Protein AF-0000000085120769 (afdb_homodimer)

Foldseek 3Di:
DDDDDDDDDDPVVVVVCVVVVHPVVVVVVVVVVVVVVVVVVVVVVVVVVVVVVVVVVVVVVVVVVVVVVVVVVD/DDDDDDDDDDPVVVVVCVVVVHPVVVVVVVVVVVVVVVVVVVVVVVVVVVVVVVVVVVVVVVVVVVVVVVVVVD

Organism: Pyrolobus fumarii (strain DSM 11204 / 1A) (NCBI:txid694429)

Radius of gyration: 30.32 Å; Cα contacts (8 Å, |Δi|>4): 85; chains: 2; bounding box: 56×100×54 Å

InterPro domains:
  IPR009956 Post-segregation antitoxin CcdA [PF07362] (5-47)
  IPR039709 Putative antitoxin VapB3-like [NF050799] (4-72)
  IPR039709 Putative antitoxin VapB3-like [PTHR42244] (1-74)

pLDDT: mean 96.46, std 3.58, range [74.62, 98.88]

Solvent-accessible surface area (backbone atoms only — not comparable to full-atom values): 8180 Å² total; per-residue (Å²): 116,72,40,77,47,76,33,71,34,50,43,69,55,54,51,50,37,59,75,70,64,56,63,55,52,64,50,48,46,53,50,51,54,49,51,51,52,51,50,53,52,49,52,50,50,53,51,51,50,51,50,51,53,52,52,47,50,54,51,50,51,52,52,53,49,51,52,51,54,56,62,71,70,105,116,70,41,75,46,78,33,73,36,49,42,69,55,55,50,48,36,59,74,70,65,54,64,56,52,64,51,49,48,53,49,51,54,49,52,50,52,50,52,52,52,49,52,52,51,52,50,51,50,51,51,49,52,52,51,47,51,53,52,51,51,52,52,53,51,52,54,50,53,54,62,72,69,106

Structure (mmCIF, N/CA/C/O backbone):
data_AF-0000000085120769-model_v1
#
loop_
_entity.id
_entity.type
_entity.pdbx_description
1 polymer Antitoxin
#
loop_
_atom_site.group_PDB
_atom_site.id
_atom_site.type_symbol
_atom_site.label_atom_id
_atom_site.label_alt_id
_atom_site.label_comp_id
_atom_site.label_asym_id
_atom_site.label_entity_id
_atom_site.label_seq_id
_atom_site.pdbx_PDB_ins_code
_atom_site.Cartn_x
_atom_site.Cartn_y
_atom_site.Cartn_z
_atom_site.occupancy
_atom_site.B_iso_or_equiv
_atom_site.auth_seq_id
_atom_site.auth_comp_id
_atom_site.auth_asym_id
_atom_site.auth_atom_id
_atom_site.pdbx_PDB_model_num
ATOM 1 N N . MET A 1 1 ? -10.445 1.573 -22.203 1 94.5 1 MET A N 1
ATOM 2 C CA . MET A 1 1 ? -11.773 1.589 -21.594 1 94.5 1 MET A CA 1
ATOM 3 C C . MET A 1 1 ? -11.688 1.488 -20.078 1 94.5 1 MET A C 1
ATOM 5 O O . MET A 1 1 ? -10.781 0.847 -19.547 1 94.5 1 MET A O 1
ATOM 9 N N . SER A 1 2 ? -12.469 2.381 -19.359 1 96.94 2 SER A N 1
ATOM 10 C CA . SER A 1 2 ? -12.453 2.371 -17.906 1 96.94 2 SER A CA 1
ATOM 11 C C . SER A 1 2 ? -13.812 1.979 -17.344 1 96.94 2 SER A C 1
ATOM 13 O O . SER A 1 2 ? -14.812 1.981 -18.062 1 96.94 2 SER A O 1
ATOM 15 N N . VAL A 1 3 ? -13.852 1.441 -16.156 1 98.12 3 VAL A N 1
ATOM 16 C CA . VAL A 1 3 ? -15.062 1.055 -15.438 1 98.12 3 VAL A CA 1
ATOM 17 C C . VAL A 1 3 ? -15.023 1.604 -14.016 1 98.12 3 VAL A C 1
ATOM 19 O O . VAL A 1 3 ? -13.953 1.956 -13.516 1 98.12 3 VAL A O 1
ATOM 22 N N . VAL A 1 4 ? -16.203 1.71 -13.445 1 97.75 4 VAL A N 1
ATOM 23 C CA . VAL A 1 4 ? -16.281 2.229 -12.086 1 97.75 4 VAL A CA 1
ATOM 24 C C . VAL A 1 4 ? -16.406 1.071 -11.102 1 97.75 4 VAL A C 1
ATOM 26 O O . VAL A 1 4 ? -17.188 0.145 -11.32 1 97.75 4 VAL A O 1
ATOM 29 N N . ILE A 1 5 ? -15.602 1.121 -10.023 1 98 5 ILE A N 1
ATOM 30 C CA . ILE A 1 5 ? -15.805 0.203 -8.906 1 98 5 ILE A CA 1
ATOM 31 C C . ILE A 1 5 ? -16.312 0.971 -7.691 1 98 5 ILE A C 1
ATOM 33 O O . ILE A 1 5 ? -16.047 2.162 -7.535 1 98 5 ILE A O 1
ATOM 37 N N . SER A 1 6 ? -17.125 0.259 -6.855 1 97.62 6 SER A N 1
ATOM 38 C CA . SER A 1 6 ? -17.703 0.837 -5.648 1 97.62 6 SER A CA 1
ATOM 39 C C . SER A 1 6 ? -17.25 0.086 -4.402 1 97.62 6 SER A C 1
ATOM 41 O O . SER A 1 6 ? -17.281 -1.146 -4.367 1 97.62 6 SER A O 1
ATOM 43 N N . VAL A 1 7 ? -16.844 0.915 -3.406 1 98.12 7 VAL A N 1
ATOM 44 C CA . VAL A 1 7 ? -16.359 0.337 -2.156 1 98.12 7 VAL A CA 1
ATOM 45 C C . VAL A 1 7 ? -17.031 1.034 -0.974 1 98.12 7 VAL A C 1
ATOM 47 O O . VAL A 1 7 ? -17.094 2.264 -0.929 1 98.12 7 VAL A O 1
ATOM 50 N N . ARG A 1 8 ? -17.562 0.169 -0.1 1 97.88 8 ARG A N 1
ATOM 51 C CA . ARG A 1 8 ? -18.109 0.722 1.129 1 97.88 8 ARG A CA 1
ATOM 52 C C . ARG A 1 8 ? -17.031 0.937 2.176 1 97.88 8 ARG A C 1
ATOM 54 O O . ARG A 1 8 ? -16.203 0.052 2.414 1 97.88 8 ARG A O 1
ATOM 61 N N . VAL A 1 9 ? -17 2.18 2.727 1 98.38 9 VAL A N 1
ATOM 62 C CA . VAL A 1 9 ? -16.016 2.535 3.73 1 98.38 9 VAL A CA 1
ATOM 63 C C . VAL A 1 9 ? -16.688 3.189 4.93 1 98.38 9 VAL A C 1
ATOM 65 O O . VAL A 1 9 ? -17.797 3.719 4.809 1 98.38 9 VAL A O 1
ATOM 68 N N . PRO A 1 10 ? -16.094 3.104 6.074 1 98.19 10 PRO A N 1
ATOM 69 C CA . PRO A 1 10 ? -16.625 3.879 7.203 1 98.19 10 PRO A CA 1
ATOM 70 C C . PRO A 1 10 ? -16.688 5.375 6.906 1 98.19 10 PRO A C 1
ATOM 72 O O . PRO A 1 10 ? -15.797 5.926 6.258 1 98.19 10 PRO A O 1
ATOM 75 N N . ARG A 1 11 ? -17.75 5.969 7.355 1 98.12 11 ARG A N 1
ATOM 76 C CA . ARG A 1 11 ? -17.938 7.402 7.141 1 98.12 11 ARG A CA 1
ATOM 77 C C . ARG A 1 11 ? -16.75 8.195 7.668 1 98.12 11 ARG A C 1
ATOM 79 O O . ARG A 1 11 ? -16.281 9.133 7.02 1 98.12 11 ARG A O 1
ATOM 86 N N . ARG A 1 12 ? -16.234 7.82 8.836 1 97.94 12 ARG A N 1
ATOM 87 C CA . ARG A 1 12 ? -15.102 8.477 9.469 1 97.94 12 ARG A CA 1
ATOM 88 C C . ARG A 1 12 ? -13.883 8.484 8.555 1 97.94 12 ARG A C 1
ATOM 90 O O . ARG A 1 12 ? -13.141 9.461 8.5 1 97.94 12 ARG A O 1
ATOM 97 N N . LEU A 1 13 ? -13.688 7.48 7.879 1 98.56 13 LEU A N 1
ATOM 98 C CA . LEU A 1 13 ? -12.539 7.355 6.988 1 98.56 13 LEU A CA 1
ATOM 99 C C . LEU A 1 13 ? -12.664 8.312 5.809 1 98.56 13 LEU A C 1
ATOM 101 O O . LEU A 1 13 ? -11.695 9 5.461 1 98.56 13 LEU A O 1
ATOM 105 N N . LYS A 1 14 ? -13.82 8.32 5.246 1 98.12 14 LYS A N 1
ATOM 106 C CA . LYS A 1 14 ? -14.039 9.266 4.156 1 98.12 14 LYS A CA 1
ATOM 107 C C . LYS A 1 14 ? -13.797 10.703 4.621 1 98.12 14 LYS A C 1
ATOM 109 O O . LYS A 1 14 ? -13.148 11.484 3.924 1 98.12 14 LYS A O 1
ATOM 114 N N . GLU A 1 15 ? -14.32 11 5.73 1 98.25 15 GLU A N 1
ATOM 115 C CA . GLU A 1 15 ? -14.156 12.336 6.285 1 98.25 15 GLU A CA 1
ATOM 116 C C . GLU A 1 15 ? -12.688 12.672 6.52 1 98.25 15 GLU A C 1
ATOM 118 O O . GLU A 1 15 ? -12.25 13.789 6.242 1 98.25 15 GLU A O 1
ATOM 123 N N . GLU A 1 16 ? -12 11.703 7.016 1 98.12 16 GLU A N 1
ATOM 124 C CA . GLU A 1 16 ? -10.57 11.906 7.258 1 98.12 16 GLU A CA 1
ATOM 125 C C . GLU A 1 16 ? -9.812 12.102 5.945 1 98.12 16 GLU A C 1
ATOM 127 O O . GLU A 1 16 ? -8.938 12.961 5.855 1 98.12 16 GLU A O 1
ATOM 132 N N . LEU A 1 17 ? -10.117 11.375 4.941 1 98.38 17 LEU A N 1
ATOM 133 C CA . LEU A 1 17 ? -9.5 11.516 3.627 1 98.38 17 LEU A CA 1
ATOM 134 C C . LEU A 1 17 ? -9.734 12.914 3.068 1 98.38 17 LEU A C 1
ATOM 136 O O . LEU A 1 17 ? -8.805 13.539 2.541 1 98.38 17 LEU A O 1
ATOM 140 N N . GLU A 1 18 ? -10.938 13.391 3.25 1 97.94 18 GLU A N 1
ATOM 141 C CA . GLU A 1 18 ? -11.297 14.727 2.771 1 97.94 18 GLU A CA 1
ATOM 142 C C . GLU A 1 18 ? -10.578 15.812 3.564 1 97.94 18 GLU A C 1
ATOM 144 O O . GLU A 1 18 ? -10.047 16.75 2.982 1 97.94 18 GLU A O 1
ATOM 149 N N . ARG A 1 19 ? -10.539 15.656 4.828 1 98 19 ARG A N 1
ATOM 150 C CA . ARG A 1 19 ? -9.883 16.641 5.691 1 98 19 ARG A CA 1
ATOM 151 C C . ARG A 1 19 ? -8.398 16.734 5.371 1 98 19 ARG A C 1
ATOM 153 O O . ARG A 1 19 ? -7.824 17.828 5.398 1 98 19 ARG A O 1
ATOM 160 N N . LEU A 1 20 ? -7.828 15.602 4.992 1 97.88 20 LEU A N 1
ATOM 161 C CA . LEU A 1 20 ? -6.398 15.539 4.723 1 97.88 20 LEU A CA 1
ATOM 162 C C . LEU A 1 20 ? -6.098 15.945 3.283 1 97.88 20 LEU A C 1
ATOM 164 O O . LEU A 1 20 ? -4.934 16.125 2.916 1 97.88 20 LEU A O 1
ATOM 16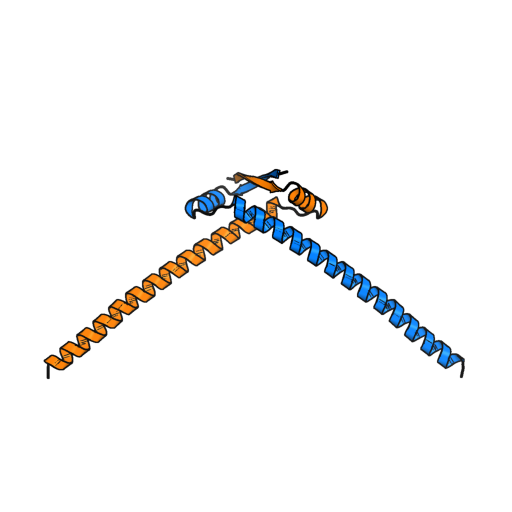8 N N . GLY A 1 21 ? -7.16 16.031 2.475 1 97.62 21 GLY A N 1
ATOM 169 C CA . GLY A 1 21 ? -6.977 16.406 1.085 1 97.62 21 GLY A CA 1
ATOM 170 C C . GLY A 1 21 ? -6.395 15.305 0.23 1 97.62 21 GLY A C 1
ATOM 171 O O . GLY A 1 21 ? -5.676 15.57 -0.736 1 97.62 21 GLY A O 1
ATOM 172 N N . ILE A 1 22 ? -6.547 14.148 0.562 1 97.19 22 ILE A N 1
ATOM 173 C CA . ILE A 1 22 ? -5.984 13.008 -0.149 1 97.19 22 ILE A CA 1
ATOM 174 C C . ILE A 1 22 ? -6.855 12.68 -1.359 1 97.19 22 ILE A C 1
ATOM 176 O O . ILE A 1 22 ? -8.078 12.539 -1.237 1 97.19 22 ILE A O 1
ATOM 180 N N . ASN A 1 23 ? -6.281 12.57 -2.43 1 97.06 23 ASN A N 1
ATOM 181 C CA . ASN A 1 23 ? -6.926 12.07 -3.643 1 97.06 23 ASN A CA 1
ATOM 182 C C . ASN A 1 23 ? -7.012 10.547 -3.648 1 97.06 23 ASN A C 1
ATOM 184 O O . ASN A 1 23 ? -6.148 9.875 -4.211 1 97.06 23 ASN A O 1
ATOM 188 N N . TYR A 1 24 ? -7.969 10.078 -3.082 1 97.88 24 TYR A N 1
ATOM 189 C CA . TYR A 1 24 ? -8.039 8.641 -2.867 1 97.88 24 TYR A CA 1
ATOM 190 C C . TYR A 1 24 ? -8.297 7.906 -4.176 1 97.88 24 TYR A C 1
ATOM 192 O O . TYR A 1 24 ? -7.941 6.734 -4.32 1 97.88 24 TYR A O 1
ATOM 200 N N . SER A 1 25 ? -8.961 8.438 -5.188 1 97.38 25 SER A N 1
ATOM 201 C CA . SER A 1 25 ? -9.203 7.789 -6.473 1 97.38 25 SER A CA 1
ATOM 202 C C . SER A 1 25 ? -7.891 7.402 -7.148 1 97.38 25 SER A C 1
ATOM 204 O O . SER A 1 25 ? -7.727 6.266 -7.598 1 97.38 25 SER A O 1
ATOM 206 N N . ALA A 1 26 ? -7.023 8.344 -7.188 1 97.62 26 ALA A N 1
ATOM 207 C CA . ALA A 1 26 ? -5.711 8.086 -7.773 1 97.62 26 ALA A CA 1
ATOM 208 C C . ALA A 1 26 ? -4.93 7.07 -6.949 1 97.62 26 ALA A C 1
ATOM 210 O O . ALA A 1 26 ? -4.309 6.16 -7.5 1 97.62 26 ALA A O 1
ATOM 211 N N . ALA A 1 27 ? -4.941 7.156 -5.594 1 98 27 ALA A N 1
ATOM 212 C CA . ALA A 1 27 ? -4.207 6.277 -4.691 1 98 27 ALA A CA 1
ATOM 213 C C . ALA A 1 27 ? -4.699 4.84 -4.801 1 98 27 ALA A C 1
ATOM 215 O O . ALA A 1 27 ? -3.896 3.9 -4.824 1 98 27 ALA A O 1
ATOM 216 N N . VAL A 1 28 ? -6 4.723 -4.867 1 98.62 28 VAL A N 1
ATOM 217 C CA . VAL A 1 28 ? -6.605 3.395 -4.953 1 98.62 28 VAL A CA 1
ATOM 218 C C . VAL A 1 28 ? -6.223 2.736 -6.273 1 98.62 28 VAL A C 1
ATOM 220 O O . VAL A 1 28 ? -5.883 1.552 -6.312 1 98.62 28 VAL A O 1
ATOM 223 N N . ARG A 1 29 ? -6.297 3.459 -7.414 1 98.31 29 ARG A N 1
ATOM 224 C CA . ARG A 1 29 ? -5.914 2.914 -8.711 1 98.31 29 ARG A CA 1
ATOM 225 C C . ARG A 1 29 ? -4.488 2.379 -8.688 1 98.31 29 ARG A C 1
ATOM 227 O O . ARG A 1 29 ? -4.23 1.261 -9.141 1 98.31 29 ARG A O 1
ATOM 234 N N . GLU A 1 30 ? -3.639 3.156 -8.172 1 98.31 30 GLU A N 1
ATOM 235 C CA . GLU A 1 30 ? -2.24 2.75 -8.078 1 98.31 30 GLU A CA 1
ATOM 236 C C . GLU A 1 30 ? -2.076 1.542 -7.16 1 98.31 30 GLU A C 1
ATOM 238 O O . GLU A 1 30 ? -1.32 0.619 -7.473 1 98.31 30 GLU A O 1
ATOM 243 N N . PHE A 1 31 ? -2.736 1.615 -6.012 1 98.81 31 PHE A N 1
ATOM 244 C CA . PHE A 1 31 ? -2.701 0.528 -5.043 1 98.81 31 PHE A CA 1
ATOM 245 C C . PHE A 1 31 ? -3.154 -0.781 -5.676 1 98.81 31 PHE A C 1
ATOM 247 O O . PHE A 1 31 ? -2.506 -1.815 -5.508 1 98.81 31 PHE A O 1
ATOM 254 N N . LEU A 1 32 ? -4.246 -0.739 -6.461 1 98.88 32 LEU A N 1
ATOM 255 C CA . LEU A 1 32 ? -4.797 -1.962 -7.039 1 98.88 32 LEU A CA 1
ATOM 256 C C . LEU A 1 32 ? -3.885 -2.502 -8.133 1 98.88 32 LEU A C 1
ATOM 258 O O . LEU A 1 32 ? -3.748 -3.717 -8.289 1 98.88 32 LEU A O 1
ATOM 262 N N . GLU A 1 33 ? -3.283 -1.609 -8.953 1 98.75 33 GLU A N 1
ATOM 263 C CA . GLU A 1 33 ? -2.293 -2.039 -9.938 1 98.75 33 GLU A CA 1
ATOM 264 C C . GLU A 1 33 ? -1.142 -2.785 -9.266 1 98.75 33 GLU A C 1
ATOM 266 O O . GLU A 1 33 ? -0.715 -3.838 -9.75 1 98.75 33 GLU A O 1
ATOM 271 N N . GLU A 1 34 ? -0.685 -2.266 -8.18 1 98.62 34 GLU A N 1
ATOM 272 C CA . GLU A 1 34 ? 0.41 -2.891 -7.445 1 98.62 34 GLU A CA 1
ATOM 273 C C . GLU A 1 34 ? -0.022 -4.223 -6.844 1 98.62 34 GLU A C 1
ATOM 275 O O . GLU A 1 34 ? 0.756 -5.18 -6.816 1 98.62 34 GLU A O 1
ATOM 280 N N . LEU A 1 35 ? -1.261 -4.18 -6.285 1 98.38 35 LEU A N 1
ATOM 281 C CA . LEU A 1 35 ? -1.795 -5.402 -5.703 1 98.38 35 LEU A CA 1
ATOM 282 C C . LEU A 1 35 ? -1.81 -6.535 -6.727 1 98.38 35 LEU A C 1
ATOM 284 O O . LEU A 1 35 ? -1.406 -7.66 -6.426 1 98.38 35 LEU A O 1
ATOM 288 N N . VAL A 1 36 ? -2.229 -6.238 -7.949 1 98.69 36 VAL A N 1
ATOM 289 C CA . VAL A 1 36 ? -2.273 -7.223 -9.023 1 98.69 36 VAL A CA 1
ATOM 290 C C . VAL A 1 36 ? -0.857 -7.676 -9.367 1 98.69 36 VAL A C 1
ATOM 292 O O . VAL A 1 36 ? -0.6 -8.875 -9.508 1 98.69 36 VAL A O 1
ATOM 295 N N . ARG A 1 37 ? 0.022 -6.766 -9.5 1 98.56 37 ARG A N 1
ATOM 296 C CA . ARG A 1 37 ? 1.409 -7.082 -9.82 1 98.56 37 ARG A CA 1
ATOM 297 C C . ARG A 1 37 ? 2.018 -8.008 -8.766 1 98.56 37 ARG A C 1
ATOM 299 O O . ARG A 1 37 ? 2.676 -8.992 -9.109 1 98.56 37 ARG A O 1
ATOM 306 N N . ARG A 1 38 ? 1.775 -7.727 -7.555 1 98.44 38 ARG A N 1
ATOM 307 C CA . ARG A 1 38 ? 2.324 -8.516 -6.453 1 98.44 38 ARG A CA 1
ATOM 308 C C . ARG A 1 38 ? 1.739 -9.922 -6.441 1 98.44 38 ARG A C 1
ATOM 310 O O . ARG A 1 38 ? 2.455 -10.891 -6.199 1 98.44 38 ARG A O 1
ATOM 317 N N . GLU A 1 39 ? 0.462 -9.953 -6.641 1 98.44 39 GLU A N 1
ATOM 318 C CA . GLU A 1 39 ? -0.188 -11.258 -6.652 1 98.44 39 GLU A CA 1
ATOM 319 C C . GLU A 1 39 ? 0.32 -12.117 -7.809 1 98.44 39 GLU A C 1
ATOM 321 O O . GLU A 1 39 ? 0.552 -13.312 -7.641 1 98.44 39 GLU A O 1
ATOM 326 N N . LYS A 1 40 ? 0.476 -11.523 -8.992 1 98.44 40 LYS A N 1
ATOM 327 C CA . LYS A 1 40 ? 1.016 -12.258 -10.133 1 98.44 40 LYS A CA 1
ATOM 328 C C . LYS A 1 40 ? 2.441 -12.727 -9.867 1 98.44 40 LYS A C 1
ATOM 330 O O . LYS A 1 40 ? 2.797 -13.859 -10.188 1 98.44 40 LYS A O 1
ATOM 335 N N . ALA A 1 41 ? 3.246 -11.898 -9.328 1 98.56 41 ALA A N 1
ATOM 336 C CA . ALA A 1 41 ? 4.617 -12.266 -8.977 1 98.56 41 ALA A CA 1
ATOM 337 C C . ALA A 1 41 ? 4.645 -13.414 -7.984 1 98.56 41 ALA A C 1
ATOM 339 O O . ALA A 1 41 ? 5.457 -14.336 -8.117 1 98.56 41 ALA A O 1
ATOM 340 N N . ARG A 1 42 ? 3.775 -13.32 -7.004 1 98.44 42 ARG A N 1
ATOM 341 C CA . ARG A 1 42 ? 3.688 -14.375 -6 1 98.44 42 ARG A CA 1
ATOM 342 C C . ARG A 1 42 ? 3.318 -15.711 -6.637 1 98.44 42 ARG A C 1
ATOM 344 O O . ARG A 1 42 ? 3.943 -16.734 -6.352 1 98.44 42 ARG A O 1
ATOM 351 N N . ARG A 1 43 ? 2.354 -15.672 -7.461 1 98.12 43 ARG A N 1
ATOM 352 C CA . ARG A 1 43 ? 1.904 -16.891 -8.117 1 98.12 43 ARG A CA 1
ATOM 353 C C . ARG A 1 43 ? 3.002 -17.484 -8.992 1 98.12 43 ARG A C 1
ATOM 355 O O . ARG A 1 43 ? 3.184 -18.703 -9.047 1 98.12 43 ARG A O 1
ATOM 362 N N . LEU A 1 44 ? 3.699 -16.641 -9.703 1 98.31 44 LEU A N 1
ATOM 363 C CA . LEU A 1 44 ? 4.82 -17.094 -10.523 1 98.31 44 LEU A CA 1
ATOM 364 C C . LEU A 1 44 ? 5.902 -17.719 -9.656 1 98.31 44 LEU A C 1
ATOM 366 O O . LEU A 1 44 ? 6.434 -18.781 -9.992 1 98.31 44 LEU A O 1
ATOM 370 N N . ARG A 1 45 ? 6.246 -17.172 -8.609 1 98.5 45 ARG A N 1
ATOM 371 C CA . ARG A 1 45 ? 7.246 -17.703 -7.691 1 98.5 45 ARG A CA 1
ATOM 372 C C . ARG A 1 45 ? 6.828 -19.062 -7.156 1 98.5 45 ARG A C 1
ATOM 374 O O . ARG A 1 45 ? 7.641 -20 -7.094 1 98.5 45 ARG A O 1
ATOM 381 N N . ASP A 1 46 ? 5.559 -19.078 -6.766 1 98.31 46 ASP A N 1
ATOM 382 C CA . ASP A 1 46 ? 5.027 -20.344 -6.262 1 98.31 46 ASP A CA 1
ATOM 383 C C . ASP A 1 46 ? 5.141 -21.438 -7.316 1 98.31 46 ASP A C 1
ATOM 385 O O . ASP A 1 46 ? 5.508 -22.578 -7 1 98.31 46 ASP A O 1
ATOM 389 N N . GLU A 1 47 ? 4.797 -21.125 -8.547 1 98.12 47 GLU A N 1
ATOM 390 C CA . GLU A 1 47 ? 4.883 -22.078 -9.648 1 98.12 47 GLU A CA 1
ATOM 391 C C . GLU A 1 47 ? 6.328 -22.5 -9.891 1 98.12 47 GLU A C 1
ATOM 393 O O . GLU A 1 47 ? 6.602 -23.688 -10.109 1 98.12 47 GLU A O 1
ATOM 398 N N . MET A 1 48 ? 7.25 -21.594 -9.867 1 98.44 48 MET A N 1
ATOM 399 C CA . MET A 1 48 ? 8.664 -21.875 -10.055 1 98.44 48 MET A CA 1
ATOM 400 C C . MET A 1 48 ? 9.188 -22.781 -8.945 1 98.44 48 MET A C 1
ATOM 402 O O . MET A 1 48 ? 9.977 -23.703 -9.203 1 98.44 48 MET A O 1
ATOM 406 N N . GLU A 1 49 ? 8.75 -22.531 -7.793 1 98.44 49 GLU A N 1
ATOM 407 C CA . GLU A 1 49 ? 9.164 -23.359 -6.66 1 98.44 49 GLU A CA 1
ATOM 408 C C . GLU A 1 49 ? 8.656 -24.797 -6.805 1 98.44 49 GLU A C 1
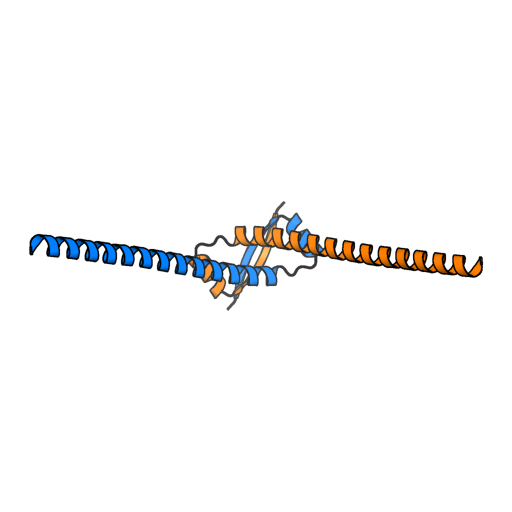ATOM 410 O O . GLU A 1 49 ? 9.375 -25.75 -6.512 1 98.44 49 GLU A O 1
ATOM 415 N N . ARG A 1 50 ? 7.414 -24.828 -7.23 1 98.12 50 ARG A N 1
ATOM 416 C CA . ARG A 1 50 ? 6.836 -26.156 -7.457 1 98.12 50 ARG A CA 1
ATOM 417 C C . ARG A 1 50 ? 7.613 -26.922 -8.531 1 98.12 50 ARG A C 1
ATOM 419 O O . ARG A 1 50 ? 7.902 -28.109 -8.367 1 98.12 50 ARG A O 1
ATOM 426 N N . LEU A 1 51 ? 7.934 -26.25 -9.555 1 98 51 LEU A N 1
ATOM 427 C CA . LEU A 1 51 ? 8.695 -26.859 -10.641 1 98 51 LEU A CA 1
ATOM 428 C C . LEU A 1 51 ? 10.078 -27.281 -10.164 1 98 51 LEU A C 1
ATOM 430 O O . LEU A 1 51 ? 10.531 -28.391 -10.477 1 98 51 LEU A O 1
ATOM 434 N N . ARG A 1 52 ? 10.711 -26.453 -9.383 1 98.25 52 ARG A N 1
ATOM 435 C CA . ARG A 1 52 ? 12.031 -26.734 -8.844 1 98.25 52 ARG A CA 1
ATOM 436 C C . ARG A 1 52 ? 12.008 -28 -7.973 1 98.25 52 ARG A C 1
ATOM 438 O O . ARG A 1 52 ? 12.883 -28.859 -8.094 1 98.25 52 ARG A O 1
ATOM 445 N N . ARG A 1 53 ? 11.031 -28.078 -7.176 1 97.69 53 ARG A N 1
ATOM 446 C CA . ARG A 1 53 ? 10.891 -29.234 -6.289 1 97.69 53 ARG A CA 1
ATOM 447 C C . ARG A 1 53 ? 10.664 -30.516 -7.086 1 97.69 53 ARG A C 1
ATOM 449 O O . ARG A 1 53 ? 11.219 -31.562 -6.75 1 97.69 53 ARG A O 1
ATO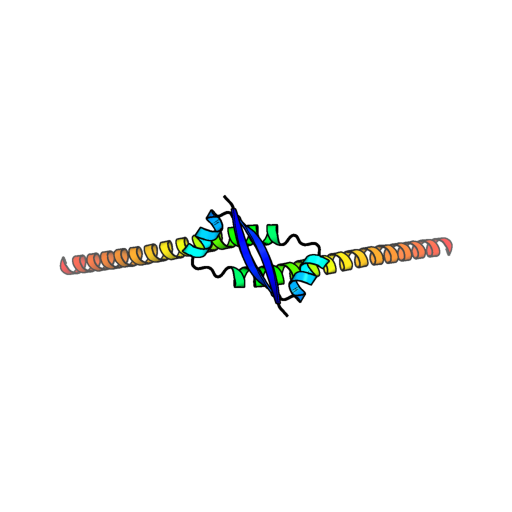M 456 N N . SER A 1 54 ? 9.859 -30.438 -8.086 1 97.25 54 SER A N 1
ATOM 457 C CA . SER A 1 54 ? 9.57 -31.594 -8.93 1 97.25 54 SER A CA 1
ATOM 458 C C . SER A 1 54 ? 10.828 -32.062 -9.656 1 97.25 54 SER A C 1
ATOM 460 O O . SER A 1 54 ? 11.094 -33.281 -9.719 1 97.25 54 SER A O 1
ATOM 462 N N . ILE A 1 55 ? 11.57 -31.094 -10.195 1 97.25 55 ILE A N 1
ATOM 463 C CA . ILE A 1 55 ? 12.812 -31.422 -10.883 1 97.25 55 ILE A CA 1
ATOM 464 C C . ILE A 1 55 ? 13.797 -32.062 -9.906 1 97.25 55 ILE A C 1
ATOM 466 O O . ILE A 1 55 ? 14.461 -33.062 -10.242 1 97.25 55 ILE A O 1
ATOM 470 N N . GLY A 1 56 ? 13.812 -31.531 -8.766 1 95.25 56 GLY A N 1
ATOM 471 C CA . GLY A 1 56 ? 14.672 -32.094 -7.734 1 95.25 56 GLY A CA 1
ATOM 472 C C . GLY A 1 56 ? 14.344 -33.562 -7.414 1 95.25 56 GLY A C 1
ATOM 473 O O . GLY A 1 56 ? 15.242 -34.375 -7.27 1 95.25 56 GLY A O 1
ATOM 474 N N . ARG A 1 57 ? 13.078 -33.844 -7.355 1 95.56 57 ARG A N 1
ATOM 475 C CA . ARG A 1 57 ? 12.633 -35.219 -7.094 1 95.56 57 ARG A CA 1
ATOM 476 C C . ARG A 1 57 ? 13.062 -36.156 -8.211 1 95.56 57 ARG A C 1
ATOM 478 O O . ARG A 1 57 ? 13.539 -37.281 -7.945 1 95.56 57 ARG A O 1
ATOM 485 N N . VAL A 1 58 ? 12.93 -35.75 -9.422 1 93.88 58 VAL A N 1
ATOM 486 C CA . VAL A 1 58 ? 13.305 -36.562 -10.57 1 93.88 58 VAL A CA 1
ATOM 487 C C . VAL A 1 58 ? 14.812 -36.812 -10.562 1 93.88 58 VAL A C 1
ATOM 489 O O . VAL A 1 58 ? 15.25 -37.938 -10.75 1 93.88 58 VAL A O 1
ATOM 492 N N . GLU A 1 59 ? 15.57 -35.719 -10.258 1 94.31 59 GLU A N 1
ATOM 493 C CA . GLU A 1 59 ? 17.016 -35.812 -10.203 1 94.31 59 GLU A CA 1
ATOM 494 C C . GLU A 1 59 ? 17.453 -36.781 -9.086 1 94.31 59 GLU A C 1
ATOM 496 O O . GLU A 1 59 ? 18.359 -37.594 -9.273 1 94.31 59 GLU A O 1
ATOM 501 N N . GLY A 1 60 ? 16.797 -36.594 -7.969 1 93.44 60 GLY A N 1
ATOM 502 C CA . GLY A 1 60 ? 17.078 -37.469 -6.859 1 93.44 60 GLY A CA 1
ATOM 503 C C . GLY A 1 60 ? 16.812 -38.938 -7.18 1 93.44 60 GLY A C 1
ATOM 504 O O . GLY A 1 60 ? 17.625 -39.812 -6.875 1 93.44 60 GLY A O 1
ATOM 505 N N . ASN A 1 61 ? 15.727 -39.281 -7.781 1 94.75 61 ASN A N 1
ATOM 506 C CA . ASN A 1 61 ? 15.359 -40.625 -8.18 1 94.75 61 ASN A CA 1
ATOM 507 C C . ASN A 1 61 ? 16.344 -41.219 -9.195 1 94.75 61 ASN A C 1
ATOM 509 O O . ASN A 1 61 ? 16.719 -42.375 -9.109 1 94.75 61 ASN A O 1
ATOM 513 N N . LEU A 1 62 ? 16.75 -40.406 -10.117 1 93.81 62 LEU A N 1
ATOM 514 C CA . LEU A 1 62 ? 17.703 -40.844 -11.141 1 93.81 62 LEU A CA 1
ATOM 515 C C . LEU A 1 62 ? 19.047 -41.188 -10.516 1 93.81 62 LEU A C 1
ATOM 517 O O . LEU A 1 62 ? 19.672 -42.188 -10.875 1 93.81 62 LEU A O 1
ATOM 521 N N . ALA A 1 63 ? 19.406 -40.312 -9.586 1 93.25 63 ALA A N 1
ATOM 522 C CA . ALA A 1 63 ? 20.672 -40.562 -8.883 1 93.25 63 ALA A CA 1
ATOM 523 C C . ALA A 1 63 ? 20.609 -41.875 -8.117 1 93.25 63 ALA A C 1
ATOM 525 O O . ALA A 1 63 ? 21.562 -42.688 -8.164 1 93.25 63 ALA A O 1
ATOM 526 N N . ALA A 1 64 ? 19.484 -42.156 -7.484 1 93.94 64 ALA A N 1
ATOM 527 C CA . ALA A 1 64 ? 19.297 -43.375 -6.719 1 93.94 64 ALA A CA 1
ATOM 528 C C . ALA A 1 64 ? 19.312 -44.594 -7.637 1 93.94 64 ALA A C 1
ATOM 530 O O . ALA A 1 64 ? 19.891 -45.625 -7.305 1 93.94 64 ALA A O 1
ATOM 531 N N . GLU A 1 65 ? 18.734 -44.531 -8.758 1 94.38 65 GLU A N 1
ATOM 532 C CA . GLU A 1 65 ? 18.703 -45.625 -9.734 1 94.38 65 GLU A CA 1
ATOM 533 C C . GLU A 1 65 ? 20.094 -45.938 -10.266 1 94.38 65 GLU A C 1
ATOM 535 O O . GLU A 1 65 ? 20.469 -47.094 -10.414 1 94.38 65 GLU A O 1
ATOM 540 N N . PHE A 1 66 ? 20.844 -44.969 -10.445 1 92.19 66 PHE A N 1
ATOM 541 C CA . PHE A 1 66 ? 22.203 -45.156 -10.945 1 92.19 66 PHE A CA 1
ATOM 542 C C . PHE A 1 66 ? 23.078 -45.844 -9.906 1 92.19 66 PHE A C 1
ATOM 544 O O . PHE A 1 66 ? 23.906 -46.688 -10.25 1 92.19 66 PHE A O 1
ATOM 551 N N . VAL A 1 67 ? 22.875 -45.531 -8.719 1 91.81 67 VAL A N 1
ATOM 552 C CA . VAL A 1 67 ? 23.625 -46.156 -7.641 1 91.81 67 VAL A CA 1
ATOM 553 C C . VAL A 1 67 ? 23.25 -47.625 -7.559 1 91.81 67 VAL A C 1
ATOM 555 O O . VAL A 1 67 ? 24.141 -48.5 -7.43 1 91.81 67 VAL A O 1
ATOM 558 N N . ARG A 1 68 ? 22 -47.969 -7.723 1 93.94 68 ARG A N 1
ATOM 559 C CA . ARG A 1 68 ? 21.531 -49.375 -7.672 1 93.94 68 ARG A CA 1
ATOM 560 C C . ARG A 1 68 ? 22.094 -50.156 -8.836 1 93.94 68 ARG A C 1
ATOM 562 O O . ARG A 1 68 ? 22.578 -51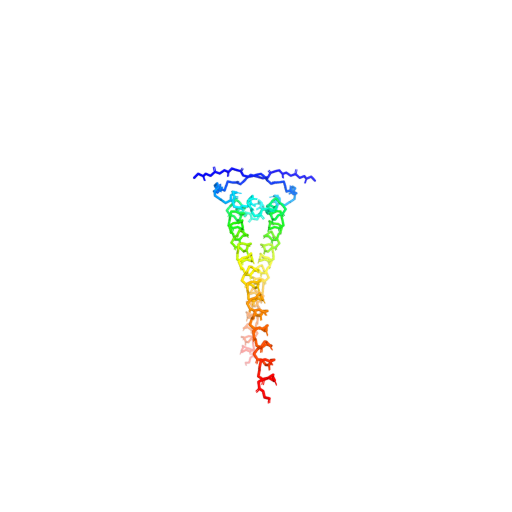.281 -8.656 1 93.94 68 ARG A O 1
ATOM 569 N N . GLU A 1 69 ? 22.094 -49.625 -9.953 1 92.88 69 GLU A N 1
ATOM 570 C CA . GLU A 1 69 ? 22.609 -50.281 -11.141 1 92.88 69 GLU A CA 1
ATOM 571 C C . GLU A 1 69 ? 24.094 -50.594 -11 1 92.88 69 GLU A C 1
ATOM 573 O O . GLU A 1 69 ? 24.547 -51.656 -11.414 1 92.88 69 GLU A O 1
ATOM 578 N N . ASP A 1 70 ? 24.766 -49.719 -10.352 1 90.12 70 ASP A N 1
ATOM 579 C CA . ASP A 1 70 ? 26.203 -49.875 -10.125 1 90.12 70 ASP A CA 1
ATOM 580 C C . ASP A 1 70 ? 26.453 -51 -9.125 1 90.12 70 ASP A C 1
ATOM 582 O O . ASP A 1 70 ? 27.406 -51.781 -9.289 1 90.12 70 ASP A O 1
ATOM 586 N N . ARG A 1 71 ? 25.578 -51.156 -8.18 1 90.56 71 ARG A N 1
ATOM 587 C CA . ARG A 1 71 ? 25.734 -52.219 -7.168 1 90.56 71 ARG A CA 1
ATOM 588 C C . ARG A 1 71 ? 25.422 -53.594 -7.738 1 90.56 71 ARG A C 1
ATOM 590 O O . ARG A 1 71 ? 26.109 -54.562 -7.426 1 90.56 71 ARG A O 1
ATOM 597 N N . ASP A 1 72 ? 24.672 -53.656 -8.688 1 90.19 72 ASP A N 1
ATOM 598 C CA . ASP A 1 72 ? 24.219 -54.906 -9.273 1 90.19 72 ASP A CA 1
ATOM 599 C C . ASP A 1 72 ? 25.188 -55.406 -10.359 1 90.19 72 ASP A C 1
ATOM 601 O O . ASP A 1 72 ? 25.188 -56.562 -10.719 1 90.19 72 ASP A O 1
ATOM 605 N N . ALA A 1 73 ? 25.859 -54.406 -10.883 1 86.94 73 ALA A N 1
ATOM 606 C CA . ALA A 1 73 ? 26.797 -54.75 -11.953 1 86.94 73 ALA A CA 1
ATOM 607 C C . ALA A 1 73 ? 28.094 -55.281 -11.391 1 86.94 73 ALA A C 1
ATOM 609 O O . ALA A 1 73 ? 28.891 -55.906 -12.117 1 86.94 73 ALA A O 1
ATOM 610 N N . ARG A 1 74 ? 28.359 -55.062 -10.203 1 74.62 74 ARG A N 1
ATOM 611 C CA . ARG A 1 74 ? 29.531 -55.68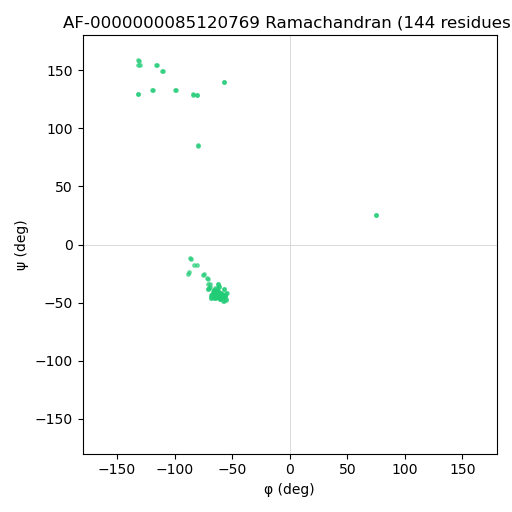8 -9.578 1 74.62 74 ARG A CA 1
ATOM 612 C C . ARG A 1 74 ? 29.234 -57.094 -9.078 1 74.62 74 ARG A C 1
ATOM 614 O O . ARG A 1 74 ? 30.047 -58 -9.266 1 74.62 74 ARG A O 1
ATOM 621 N N . MET B 1 1 ? -21.547 4.059 11.008 1 94.69 1 MET B N 1
ATOM 622 C CA . MET B 1 1 ? -22.141 4.422 9.734 1 94.69 1 MET B CA 1
ATOM 623 C C . MET B 1 1 ? -21.141 4.309 8.602 1 94.69 1 MET B C 1
ATOM 625 O O . MET B 1 1 ? -19.938 4.547 8.797 1 94.69 1 MET B O 1
ATOM 629 N N . SER B 1 2 ? -21.578 3.666 7.449 1 96.94 2 SER B N 1
ATOM 630 C CA . SER B 1 2 ? -20.688 3.496 6.305 1 96.94 2 SER B CA 1
ATOM 631 C C . SER B 1 2 ? -21.203 4.246 5.082 1 96.94 2 SER B C 1
ATOM 633 O O . SER B 1 2 ? -22.375 4.66 5.051 1 96.94 2 SER B O 1
ATOM 635 N N . VAL B 1 3 ? -20.359 4.613 4.188 1 98.12 3 VAL B N 1
ATOM 636 C CA . VAL B 1 3 ? -20.672 5.293 2.939 1 98.12 3 VAL B CA 1
ATOM 637 C C . VAL B 1 3 ? -19.969 4.602 1.775 1 98.12 3 VAL B C 1
ATOM 639 O O . VAL B 1 3 ? -19.016 3.855 1.979 1 98.12 3 VAL B O 1
ATOM 642 N N . VAL B 1 4 ? -20.5 4.824 0.597 1 97.81 4 VAL B N 1
ATOM 643 C CA . VAL B 1 4 ? -19.922 4.211 -0.589 1 97.81 4 VAL B CA 1
ATOM 644 C C . VAL B 1 4 ? -19.031 5.223 -1.312 1 97.81 4 VAL B C 1
ATOM 646 O O . VAL B 1 4 ? -19.422 6.375 -1.502 1 97.81 4 VAL B O 1
ATOM 649 N N . ILE B 1 5 ? -17.828 4.789 -1.677 1 97.88 5 ILE B N 1
ATOM 650 C CA . ILE B 1 5 ? -17 5.586 -2.574 1 97.88 5 ILE B CA 1
ATOM 651 C C . ILE B 1 5 ? -16.891 4.895 -3.932 1 97.88 5 ILE B C 1
ATOM 653 O O . ILE B 1 5 ? -17 3.668 -4.02 1 97.88 5 ILE B O 1
ATOM 657 N N . SER B 1 6 ? -16.75 5.742 -5 1 97.5 6 SER B N 1
ATOM 658 C CA . SER B 1 6 ? -16.625 5.25 -6.367 1 97.5 6 SER B CA 1
ATOM 659 C C . SER B 1 6 ? -15.289 5.656 -6.984 1 97.5 6 SER B C 1
ATOM 661 O O . SER B 1 6 ? -14.891 6.816 -6.895 1 97.5 6 SER B O 1
ATOM 663 N N . VAL B 1 7 ? -14.656 4.625 -7.613 1 98.06 7 VAL B N 1
ATOM 664 C CA . VAL B 1 7 ? -13.359 4.859 -8.242 1 98.06 7 VAL B CA 1
ATOM 665 C C . VAL B 1 7 ? -13.359 4.293 -9.656 1 98.06 7 VAL B C 1
ATOM 667 O O . VAL B 1 7 ? -13.789 3.16 -9.883 1 98.06 7 VAL B O 1
ATOM 670 N N . ARG B 1 8 ? -12.938 5.176 -10.57 1 97.81 8 ARG B N 1
ATOM 671 C CA . ARG B 1 8 ? -12.789 4.699 -11.938 1 97.81 8 ARG B CA 1
ATOM 672 C C . ARG B 1 8 ? -11.438 4.02 -12.141 1 97.81 8 ARG B C 1
ATOM 674 O O . ARG B 1 8 ? -10.406 4.551 -11.727 1 97.81 8 ARG B O 1
ATOM 681 N N . VAL B 1 9 ? -11.5 2.795 -12.711 1 98.38 9 VAL B N 1
ATOM 682 C CA . VAL B 1 9 ? -10.281 2.02 -12.945 1 98.38 9 VAL B CA 1
ATOM 683 C C . VAL B 1 9 ? -10.281 1.488 -14.375 1 98.38 9 VAL B C 1
ATOM 685 O O . VAL B 1 9 ? -11.328 1.369 -15.008 1 98.38 9 VAL B O 1
ATOM 688 N N . PRO B 1 10 ? -9.117 1.23 -14.922 1 98.25 10 PRO B N 1
ATOM 689 C CA . PRO B 1 10 ? -9.086 0.549 -16.219 1 98.25 10 PRO B CA 1
ATOM 690 C C . PRO B 1 10 ? -9.812 -0.794 -16.203 1 98.25 10 PRO B C 1
ATOM 692 O O . PRO B 1 10 ? -9.727 -1.528 -15.211 1 98.25 10 PRO B O 1
ATOM 695 N N . ARG B 1 11 ? -10.516 -1.057 -17.266 1 98.19 11 ARG B N 1
ATOM 696 C CA . ARG B 1 11 ? -11.25 -2.311 -17.375 1 98.19 11 ARG B CA 1
ATOM 697 C C . ARG B 1 11 ? -10.328 -3.508 -17.156 1 98.19 11 ARG B C 1
ATOM 699 O O . ARG B 1 11 ? -10.695 -4.465 -16.469 1 98.19 11 ARG B O 1
ATOM 706 N N . ARG B 1 12 ? -9.117 -3.451 -17.734 1 98 12 ARG B N 1
ATOM 707 C CA . ARG B 1 12 ? -8.125 -4.516 -17.625 1 98 12 ARG B CA 1
ATOM 708 C C . ARG B 1 12 ? -7.801 -4.812 -16.156 1 98 12 ARG B C 1
ATOM 710 O O . ARG B 1 12 ? -7.617 -5.969 -15.781 1 98 12 ARG B O 1
ATOM 717 N N . LEU B 1 13 ? -7.734 -3.855 -15.391 1 98.56 13 LEU B N 1
ATOM 718 C CA . LEU B 1 13 ? -7.395 -4.012 -13.977 1 98.56 13 LEU B CA 1
ATOM 719 C C . LEU B 1 13 ? -8.508 -4.734 -13.227 1 98.56 13 LEU B C 1
ATOM 721 O O . LEU B 1 13 ? -8.242 -5.656 -12.453 1 98.56 13 LEU B O 1
ATOM 725 N N . LYS B 1 14 ? -9.695 -4.301 -13.484 1 98.19 14 LYS B N 1
ATOM 726 C CA . LYS B 1 14 ? -10.82 -4.992 -12.867 1 98.19 14 LYS B CA 1
ATOM 727 C C . LYS B 1 14 ? -10.844 -6.469 -13.25 1 98.19 14 LYS B C 1
ATOM 729 O O . LYS B 1 14 ? -11.047 -7.336 -12.398 1 98.19 14 LYS B O 1
ATOM 734 N N . GLU B 1 15 ? -10.641 -6.719 -14.469 1 98.31 15 GLU B N 1
ATOM 735 C CA . GLU B 1 15 ? -10.633 -8.094 -14.961 1 98.31 15 GLU B CA 1
ATOM 736 C C . GLU B 1 15 ? -9.531 -8.906 -14.297 1 98.31 15 GLU B C 1
ATOM 738 O O . GLU B 1 15 ? -9.742 -10.07 -13.938 1 98.31 15 GLU B O 1
ATOM 743 N N . GLU B 1 16 ? -8.414 -8.281 -14.164 1 98.12 16 GLU B N 1
ATOM 744 C CA . GLU B 1 16 ? -7.305 -8.969 -13.516 1 98.12 16 GLU B CA 1
ATOM 745 C C . GLU B 1 16 ? -7.609 -9.25 -12.047 1 98.12 16 GLU B C 1
ATOM 747 O O . GLU B 1 16 ? -7.309 -10.328 -11.547 1 98.12 16 GLU B O 1
ATOM 752 N N . LEU B 1 17 ? -8.188 -8.344 -11.367 1 98.44 17 LEU B N 1
ATOM 753 C CA . LEU B 1 17 ? -8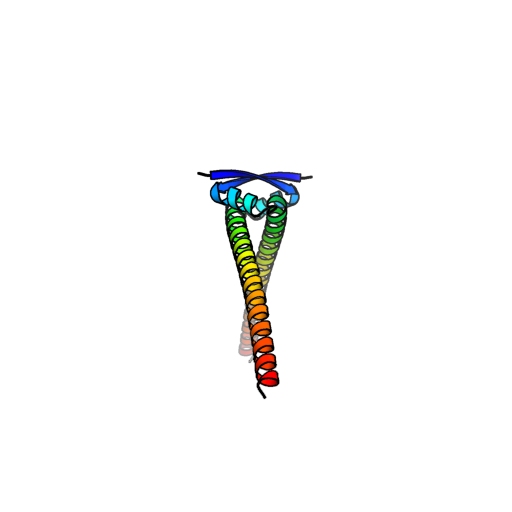.586 -8.531 -9.969 1 98.44 17 LEU B CA 1
ATOM 754 C C . LEU B 1 17 ? -9.547 -9.703 -9.828 1 98.44 17 LEU B C 1
ATOM 756 O O . LEU B 1 17 ? -9.398 -10.531 -8.922 1 98.44 17 LEU B O 1
ATOM 760 N N . GLU B 1 18 ? -10.477 -9.781 -10.75 1 98 18 GLU B N 1
ATOM 761 C CA . GLU B 1 18 ? -11.469 -10.852 -10.75 1 98 18 GLU B CA 1
ATOM 762 C C . GLU B 1 18 ? -10.82 -12.203 -11.062 1 98 18 GLU B C 1
ATOM 764 O O . GLU B 1 18 ? -11.094 -13.195 -10.383 1 98 18 GLU B O 1
ATOM 769 N N . ARG B 1 19 ? -9.984 -12.227 -12.008 1 98.06 19 ARG B N 1
ATOM 770 C CA . ARG B 1 19 ? -9.305 -13.453 -12.406 1 98.06 19 ARG B CA 1
ATOM 771 C C . ARG B 1 19 ? -8.453 -13.992 -11.266 1 98.06 19 ARG B C 1
ATOM 773 O O . ARG B 1 19 ? -8.375 -15.211 -11.062 1 98.06 19 ARG B O 1
ATOM 780 N N . LEU B 1 20 ? -7.898 -13.078 -10.484 1 97.94 20 LEU B N 1
ATOM 781 C CA . LEU B 1 20 ? -6.996 -13.461 -9.406 1 97.94 20 LEU B CA 1
ATOM 782 C C . LEU B 1 20 ? -7.777 -13.773 -8.133 1 97.94 20 LEU B C 1
ATOM 784 O O . LEU B 1 20 ? -7.215 -14.289 -7.16 1 97.94 20 LEU B O 1
ATOM 788 N N . GLY B 1 21 ? -9.07 -13.406 -8.148 1 97.69 21 GLY B N 1
ATOM 789 C CA . GLY B 1 21 ? -9.898 -13.664 -6.984 1 97.69 21 GLY B CA 1
ATOM 790 C C . GLY B 1 21 ? -9.625 -12.711 -5.836 1 97.69 21 GLY B C 1
ATOM 791 O O . GLY B 1 21 ? -9.766 -13.078 -4.668 1 97.69 21 GLY B O 1
ATOM 792 N N . ILE B 1 22 ? -9.164 -11.617 -6.066 1 97.31 22 ILE B N 1
ATOM 793 C CA . ILE B 1 22 ? -8.805 -10.641 -5.035 1 97.31 22 ILE B CA 1
ATOM 794 C C . ILE B 1 22 ? -10.055 -9.906 -4.562 1 97.31 22 ILE B C 1
ATOM 796 O O . ILE B 1 22 ? -10.82 -9.391 -5.379 1 97.31 22 ILE B O 1
ATOM 800 N N . ASN B 1 23 ? -10.242 -9.867 -3.367 1 97.19 23 ASN B N 1
ATOM 801 C CA . ASN B 1 23 ? -11.273 -9.055 -2.738 1 97.19 23 ASN B CA 1
ATOM 802 C C . ASN B 1 23 ? -10.836 -7.598 -2.611 1 97.19 23 ASN B C 1
ATOM 804 O O . ASN B 1 23 ? -10.32 -7.188 -1.569 1 97.19 23 ASN B O 1
ATOM 808 N N . TYR B 1 24 ? -11.031 -6.918 -3.578 1 97.94 24 TYR B N 1
ATOM 809 C CA . TYR B 1 24 ? -10.484 -5.57 -3.623 1 97.94 24 TYR B CA 1
ATOM 810 C C . TYR B 1 24 ? -11.219 -4.648 -2.658 1 97.94 24 TYR B C 1
ATOM 812 O O . TYR B 1 24 ? -10.664 -3.646 -2.201 1 97.94 24 TYR B O 1
ATOM 820 N N . SER B 1 25 ? -12.492 -4.809 -2.32 1 97.44 25 SER B N 1
ATOM 821 C CA . SER B 1 25 ? -13.227 -3.98 -1.372 1 97.44 25 SER B CA 1
ATOM 822 C C . SER B 1 25 ? -12.555 -3.969 -0.005 1 97.44 25 SER B C 1
ATOM 824 O O . SER B 1 25 ? -12.328 -2.904 0.573 1 97.44 25 SER B O 1
ATOM 826 N N . ALA B 1 26 ? -12.242 -5.129 0.431 1 97.69 26 ALA B N 1
ATOM 827 C CA . ALA B 1 26 ? -11.555 -5.25 1.711 1 97.69 26 ALA B CA 1
ATOM 828 C C . ALA B 1 26 ? -10.156 -4.648 1.637 1 97.69 26 ALA B C 1
ATOM 830 O O . ALA B 1 26 ? -9.727 -3.939 2.549 1 97.69 26 ALA B O 1
ATOM 831 N N . ALA B 1 27 ? -9.383 -4.879 0.551 1 98.06 27 ALA B N 1
ATOM 832 C CA . ALA B 1 27 ? -8.016 -4.402 0.376 1 98.06 27 ALA B CA 1
ATOM 833 C C . ALA B 1 27 ? -7.965 -2.877 0.333 1 98.06 27 ALA B C 1
ATOM 835 O O . ALA B 1 27 ? -7.086 -2.26 0.94 1 98.06 27 ALA B O 1
ATOM 836 N N . VAL B 1 28 ? -8.906 -2.328 -0.381 1 98.62 28 VAL B N 1
ATOM 837 C CA . VAL B 1 28 ? -8.961 -0.877 -0.521 1 98.62 28 VAL B CA 1
ATOM 838 C C . VAL B 1 28 ? -9.258 -0.239 0.834 1 98.62 28 VAL B C 1
ATOM 840 O O . VAL B 1 28 ? -8.641 0.766 1.202 1 98.62 28 VAL B O 1
ATOM 843 N N . ARG B 1 29 ? -10.227 -0.755 1.621 1 98.31 29 ARG B N 1
ATOM 844 C CA . ARG B 1 29 ? -10.547 -0.222 2.941 1 98.31 29 ARG B CA 1
ATOM 845 C C . ARG B 1 29 ? -9.312 -0.195 3.834 1 98.31 29 ARG B C 1
ATOM 847 O O . ARG B 1 29 ? -9.023 0.817 4.477 1 98.31 29 ARG B O 1
ATOM 854 N N . GLU B 1 30 ? -8.641 -1.268 3.83 1 98.31 30 GLU B N 1
ATOM 855 C CA . GLU B 1 30 ? -7.43 -1.358 4.637 1 98.31 30 GLU B CA 1
ATOM 856 C C . GLU B 1 30 ? -6.367 -0.381 4.148 1 98.31 30 GLU B C 1
ATOM 858 O O . GLU B 1 30 ? -5.699 0.272 4.953 1 98.31 30 GLU B O 1
ATOM 863 N N . PHE B 1 31 ? -6.188 -0.356 2.832 1 98.81 31 PHE B N 1
ATOM 864 C CA . PHE B 1 31 ? -5.223 0.542 2.209 1 98.81 31 PHE B CA 1
ATOM 865 C C . PHE B 1 31 ? -5.508 1.99 2.592 1 98.81 31 PHE B C 1
ATOM 867 O O . PHE B 1 31 ? -4.594 2.729 2.967 1 98.81 31 PHE B O 1
ATOM 874 N N . LEU B 1 32 ? -6.797 2.389 2.549 1 98.88 32 LEU B N 1
ATOM 875 C CA . LEU B 1 32 ? -7.141 3.779 2.816 1 98.88 32 LEU B CA 1
ATOM 876 C C . LEU B 1 32 ? -6.961 4.109 4.293 1 98.88 32 LEU B C 1
ATOM 878 O O . LEU B 1 32 ? -6.555 5.223 4.641 1 98.88 32 LEU B O 1
ATOM 882 N N . GLU B 1 33 ? -7.297 3.184 5.207 1 98.75 33 GLU B N 1
ATOM 883 C CA . GLU B 1 33 ? -7.023 3.373 6.629 1 98.75 33 GLU B CA 1
ATOM 884 C C . GLU B 1 33 ? -5.539 3.619 6.875 1 98.75 33 GLU B C 1
ATOM 886 O O . GLU B 1 33 ? -5.168 4.52 7.633 1 98.75 33 GLU B O 1
ATOM 891 N N . GLU B 1 34 ? -4.73 2.857 6.234 1 98.56 34 GLU B N 1
ATOM 892 C CA . GLU B 1 34 ? -3.283 3 6.379 1 98.56 34 GLU B CA 1
ATOM 893 C C . GLU B 1 34 ? -2.799 4.324 5.797 1 98.56 34 GLU B C 1
ATOM 895 O O . GLU B 1 34 ? -1.9 4.961 6.352 1 98.56 34 GLU B O 1
ATOM 900 N N . LEU B 1 35 ? -3.379 4.633 4.609 1 98.38 35 LEU B N 1
ATOM 901 C CA . LEU B 1 35 ? -3.018 5.891 3.969 1 98.38 35 LEU B CA 1
ATOM 902 C C . LEU B 1 35 ? -3.273 7.07 4.902 1 98.38 35 LEU B C 1
ATOM 904 O O . LEU B 1 35 ? -2.428 7.957 5.035 1 98.38 35 LEU B O 1
ATOM 908 N N . VAL B 1 36 ? -4.414 7.062 5.594 1 98.69 36 VAL B N 1
ATOM 909 C CA . VAL B 1 36 ? -4.77 8.125 6.531 1 98.69 36 VAL B CA 1
ATOM 910 C C . VAL B 1 36 ? -3.793 8.117 7.707 1 98.69 36 VAL B C 1
ATOM 912 O O . VAL B 1 36 ? -3.297 9.172 8.109 1 98.69 36 VAL B O 1
ATOM 915 N N . ARG B 1 37 ? -3.529 7.012 8.234 1 98.56 37 ARG B N 1
ATOM 916 C CA . ARG B 1 37 ? -2.607 6.887 9.359 1 98.56 37 ARG B CA 1
ATOM 917 C C . ARG B 1 37 ? -1.229 7.434 9 1 98.56 37 ARG B C 1
ATOM 919 O O . ARG B 1 37 ? -0.634 8.188 9.773 1 98.56 37 ARG B O 1
ATOM 926 N N . ARG B 1 38 ? -0.761 7.098 7.863 1 98.44 38 ARG B N 1
ATOM 927 C CA . ARG B 1 38 ? 0.56 7.531 7.418 1 98.44 38 ARG B CA 1
ATOM 928 C C . ARG B 1 38 ? 0.604 9.039 7.219 1 98.44 38 ARG B C 1
ATOM 930 O O . ARG B 1 38 ? 1.592 9.688 7.57 1 98.44 38 ARG B O 1
ATOM 937 N N . GLU B 1 39 ? -0.44 9.516 6.605 1 98.38 39 GLU B N 1
ATOM 938 C CA . GLU B 1 39 ? -0.49 10.953 6.379 1 98.38 39 GLU B CA 1
ATOM 939 C C . GLU B 1 39 ? -0.535 11.719 7.695 1 98.38 39 GLU B C 1
ATOM 941 O O . GLU B 1 39 ? 0.127 12.75 7.844 1 98.38 39 GLU B O 1
ATOM 946 N N . LYS B 1 40 ? -1.325 11.242 8.656 1 98.44 40 LYS B N 1
ATOM 947 C CA . LYS B 1 40 ? -1.387 11.883 9.969 1 98.44 40 LYS B CA 1
ATOM 948 C C . LYS B 1 40 ? -0.033 11.82 10.672 1 98.44 40 LYS B C 1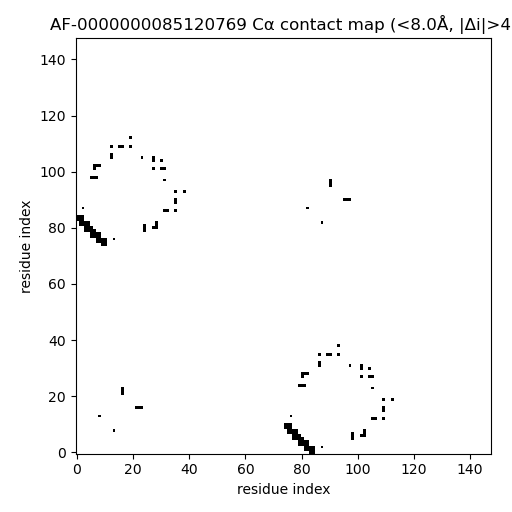
ATOM 950 O O . LYS B 1 40 ? 0.402 12.797 11.281 1 98.44 40 LYS B O 1
ATOM 955 N N . ALA B 1 41 ? 0.593 10.727 10.641 1 98.56 41 ALA B N 1
ATOM 956 C CA . ALA B 1 41 ? 1.917 10.57 11.234 1 98.56 41 ALA B CA 1
ATOM 957 C C . ALA B 1 41 ? 2.92 11.531 10.602 1 98.56 41 ALA B C 1
ATOM 959 O O . ALA B 1 41 ? 3.732 12.141 11.305 1 98.56 41 ALA B O 1
ATOM 960 N N . ARG B 1 42 ? 2.848 11.625 9.297 1 98.38 42 ARG B N 1
ATOM 961 C CA . ARG B 1 42 ? 3.738 12.523 8.57 1 98.38 42 ARG B CA 1
ATOM 962 C C . ARG B 1 42 ? 3.525 13.969 9.008 1 98.38 42 ARG B C 1
ATOM 964 O O . ARG B 1 42 ? 4.488 14.688 9.273 1 98.38 42 ARG B O 1
ATOM 971 N N . ARG B 1 43 ? 2.32 14.336 9.07 1 98 43 ARG B N 1
ATOM 972 C CA . ARG B 1 43 ? 2.002 15.703 9.461 1 98 43 ARG B CA 1
ATOM 973 C C . ARG B 1 43 ? 2.461 15.984 10.891 1 98 43 ARG B C 1
ATOM 975 O O . ARG B 1 43 ? 2.965 17.078 11.18 1 98 43 ARG B O 1
ATOM 982 N N . LEU B 1 44 ? 2.268 15.055 11.781 1 98.25 44 LEU B N 1
ATOM 983 C CA . LEU B 1 44 ? 2.74 15.195 13.148 1 98.25 44 LEU B CA 1
ATOM 984 C C . LEU B 1 44 ? 4.258 15.336 13.195 1 98.25 44 LEU B C 1
ATOM 986 O O . LEU B 1 44 ? 4.789 16.188 13.914 1 98.25 44 LEU B O 1
ATOM 990 N N . ARG B 1 45 ? 4.941 14.578 12.5 1 98.5 45 ARG B N 1
ATOM 991 C CA . ARG B 1 45 ? 6.398 14.648 12.438 1 98.5 45 ARG B CA 1
ATOM 992 C C . ARG B 1 45 ? 6.863 16 11.93 1 98.5 45 ARG B C 1
ATOM 994 O O . ARG B 1 45 ? 7.801 16.594 12.484 1 98.5 45 ARG B O 1
ATOM 1001 N N . ASP B 1 46 ? 6.199 16.391 10.852 1 98.31 46 ASP B N 1
ATOM 1002 C CA . ASP B 1 46 ? 6.535 17.703 10.289 1 98.31 46 ASP B CA 1
ATOM 1003 C C . ASP B 1 46 ? 6.344 18.812 11.32 1 98.31 46 ASP B C 1
ATOM 1005 O O . ASP B 1 46 ? 7.172 19.719 11.43 1 98.31 46 ASP B O 1
ATOM 1009 N N . GLU B 1 47 ? 5.246 18.766 12.047 1 98.06 47 GLU B N 1
ATOM 1010 C CA . GLU B 1 47 ? 4.961 19.75 13.086 1 98.06 47 GLU B CA 1
ATOM 1011 C C . GLU B 1 47 ? 6.008 19.688 14.195 1 98.06 47 GLU B C 1
ATOM 1013 O O . GLU B 1 47 ? 6.465 20.734 14.672 1 98.06 47 GLU B O 1
ATOM 1018 N N . MET B 1 48 ? 6.387 18.531 14.625 1 98.44 48 MET B N 1
ATOM 1019 C CA . MET B 1 48 ? 7.395 18.344 15.664 1 98.44 48 MET B CA 1
ATOM 1020 C C . MET B 1 48 ? 8.742 18.891 15.211 1 98.44 48 MET B C 1
ATOM 1022 O O . MET B 1 48 ? 9.461 19.516 15.992 1 98.44 48 MET B O 1
ATOM 1026 N N . GLU B 1 49 ? 9.047 18.672 14.008 1 98.38 49 GLU B N 1
ATOM 1027 C CA . GLU B 1 49 ? 10.297 19.188 13.461 1 98.38 49 GLU B CA 1
ATOM 1028 C C . GLU B 1 49 ? 10.312 20.703 13.445 1 98.38 49 GLU B C 1
ATOM 1030 O O . GLU B 1 49 ? 11.328 21.328 13.758 1 98.38 49 GLU B O 1
ATOM 1035 N N . ARG B 1 50 ? 9.172 21.219 13.047 1 98.06 50 ARG B N 1
ATOM 1036 C CA . ARG B 1 50 ? 9.047 22.672 13.047 1 98.06 50 ARG B CA 1
ATOM 1037 C C . ARG B 1 50 ? 9.211 23.25 14.453 1 98.06 50 ARG B C 1
ATOM 1039 O O . ARG B 1 50 ? 9.914 24.234 14.641 1 98.06 50 ARG B O 1
ATOM 1046 N N . LEU B 1 51 ? 8.609 22.625 15.375 1 97.94 51 LEU B N 1
ATOM 1047 C CA . LEU B 1 51 ? 8.711 23.062 16.766 1 97.94 51 LEU B CA 1
ATOM 1048 C C . LEU B 1 51 ? 10.141 22.938 17.281 1 97.94 51 LEU B C 1
ATOM 1050 O O . LEU B 1 51 ? 10.648 23.859 17.938 1 97.94 51 LEU B O 1
ATOM 1054 N N . ARG B 1 52 ? 10.805 21.875 16.922 1 98.19 52 ARG B N 1
ATOM 1055 C CA . ARG B 1 52 ? 12.188 21.641 17.328 1 98.19 52 ARG B CA 1
ATOM 1056 C C . ARG B 1 52 ? 13.102 22.734 16.781 1 98.19 52 ARG B C 1
ATOM 1058 O O . ARG B 1 52 ? 13.953 23.25 17.5 1 98.19 52 ARG B O 1
ATOM 1065 N N . ARG B 1 53 ? 12.914 23.047 15.586 1 97.62 53 ARG B N 1
ATOM 1066 C CA . ARG B 1 53 ? 13.727 24.078 14.953 1 97.62 53 ARG B CA 1
ATOM 1067 C C . ARG B 1 53 ? 13.508 25.438 15.602 1 97.62 53 ARG B C 1
ATOM 1069 O O . ARG B 1 53 ? 14.453 26.203 15.797 1 97.62 53 ARG B O 1
ATOM 1076 N N . SER B 1 54 ? 12.273 25.75 15.898 1 97.25 54 SER B N 1
ATOM 1077 C CA . SER B 1 54 ? 11.938 27.016 16.547 1 97.25 54 SER B CA 1
ATOM 1078 C C . SER B 1 54 ? 12.57 27.125 17.922 1 97.25 54 SER B C 1
ATOM 1080 O O . SER B 1 54 ? 13.125 28.156 18.281 1 97.25 54 SER B O 1
ATOM 1082 N N . ILE B 1 55 ? 12.477 26.016 18.672 1 97.19 55 ILE B N 1
ATOM 1083 C CA . ILE B 1 55 ? 13.07 25.984 20 1 97.19 55 ILE B CA 1
ATOM 1084 C C . ILE B 1 55 ? 14.586 26.141 19.891 1 97.19 55 ILE B C 1
ATOM 1086 O O . ILE B 1 55 ? 15.188 26.875 20.688 1 97.19 55 ILE B O 1
ATOM 1090 N N . GLY B 1 56 ? 15.086 25.531 18.922 1 94.88 56 GLY B N 1
ATOM 1091 C CA . GLY B 1 56 ? 16.516 25.656 18.688 1 94.88 56 GLY B CA 1
ATOM 1092 C C . GLY B 1 56 ? 16.938 27.094 18.422 1 94.88 56 GLY B C 1
ATOM 1093 O O . GLY B 1 56 ? 17.953 27.547 18.953 1 94.88 56 GLY B O 1
ATOM 1094 N N . ARG B 1 57 ? 16.172 27.812 17.641 1 94.62 57 ARG B N 1
ATOM 1095 C CA . ARG B 1 57 ? 16.469 29.219 17.344 1 94.62 57 ARG B CA 1
ATOM 1096 C C . ARG B 1 57 ? 16.406 30.078 18.594 1 94.62 57 ARG B C 1
ATOM 1098 O O . ARG B 1 57 ? 17.281 30.922 18.812 1 94.62 57 ARG B O 1
ATOM 1105 N N . VAL B 1 58 ? 15.453 29.828 19.453 1 93.94 58 VAL B N 1
ATOM 1106 C CA . VAL B 1 58 ? 15.289 30.578 20.703 1 93.94 58 VAL B CA 1
ATOM 1107 C C . VAL B 1 58 ? 16.469 30.312 21.625 1 93.94 58 VAL B C 1
ATOM 1109 O O . VAL B 1 58 ? 17.047 31.234 22.188 1 93.94 58 VAL B O 1
ATOM 1112 N N . GLU B 1 59 ? 16.828 28.984 21.703 1 94.19 59 GLU B N 1
ATOM 1113 C CA . GLU B 1 59 ? 17.969 28.609 22.547 1 94.19 59 GLU B CA 1
ATOM 1114 C C . GLU B 1 59 ? 19.266 29.234 22.047 1 94.19 59 GLU B C 1
ATOM 1116 O O . GLU B 1 59 ? 20.078 29.703 22.844 1 94.19 59 GLU B O 1
ATOM 1121 N N . GLY B 1 60 ? 19.406 29.156 20.734 1 93.25 60 GLY B N 1
ATOM 1122 C CA . GLY B 1 60 ? 20.562 29.781 20.141 1 93.25 60 GLY B CA 1
ATOM 1123 C C . GLY B 1 60 ? 20.656 31.281 20.422 1 93.25 60 GLY B C 1
ATOM 1124 O O . GLY B 1 60 ? 21.719 31.781 20.781 1 93.25 60 GLY B O 1
ATOM 1125 N N . ASN B 1 61 ? 19.625 32.031 20.297 1 94.75 61 ASN B N 1
ATOM 1126 C CA . ASN B 1 61 ? 19.562 33.438 20.578 1 94.75 61 ASN B CA 1
ATOM 1127 C C . ASN B 1 61 ? 19.859 33.75 22.031 1 94.75 61 ASN B C 1
ATOM 1129 O O . ASN B 1 61 ? 20.562 34.719 22.344 1 94.75 61 ASN B O 1
ATOM 1133 N N . LEU B 1 62 ? 19.297 32.969 22.922 1 93.88 62 LEU B N 1
ATOM 1134 C CA . LEU B 1 62 ? 19.516 33.156 24.344 1 93.88 62 LEU B CA 1
ATOM 1135 C C . LEU B 1 62 ? 20.984 32.969 24.703 1 93.88 62 LEU B C 1
ATOM 1137 O O . LEU B 1 62 ? 21.547 33.75 25.484 1 93.88 62 LEU B O 1
ATOM 1141 N N . ALA B 1 63 ? 21.531 31.938 24.062 1 93.38 63 ALA B N 1
ATOM 1142 C CA . ALA B 1 63 ? 22.953 31.672 24.281 1 93.38 63 ALA B CA 1
ATOM 1143 C C . ALA B 1 63 ? 23.797 32.844 23.812 1 93.38 63 ALA B C 1
ATOM 1145 O O . ALA B 1 63 ? 24.719 33.281 24.516 1 93.38 63 ALA B O 1
ATOM 1146 N N . ALA B 1 64 ? 23.453 33.406 22.656 1 94 64 ALA B N 1
ATOM 1147 C CA . ALA B 1 64 ? 24.188 34.531 22.109 1 94 64 ALA B CA 1
ATOM 1148 C C . ALA B 1 64 ? 24.031 35.781 23 1 94 64 ALA B C 1
ATOM 1150 O O . ALA B 1 64 ? 25 36.531 23.203 1 94 64 ALA B O 1
ATOM 1151 N N . GLU B 1 65 ? 22.906 36.031 23.531 1 94.38 65 GLU B N 1
ATOM 1152 C CA . GLU B 1 65 ? 22.641 37.156 24.422 1 94.38 65 GLU B CA 1
ATOM 1153 C C . GLU B 1 65 ? 23.453 37.062 25.719 1 94.38 65 GLU B C 1
ATOM 1155 O O . GLU B 1 65 ? 24 38.031 26.203 1 94.38 65 GLU B O 1
ATOM 1160 N N . PHE B 1 66 ? 23.594 35.906 26.188 1 92.25 66 PHE B N 1
ATOM 1161 C CA . PHE B 1 66 ? 24.344 35.688 27.422 1 92.25 66 PHE B CA 1
ATOM 1162 C C . PHE B 1 66 ? 25.828 35.938 27.203 1 92.25 66 PHE B C 1
ATOM 1164 O O . PHE B 1 66 ? 26.5 36.5 28.078 1 92.25 66 PHE B O 1
ATOM 1171 N N . VAL B 1 67 ? 26.281 35.562 26.078 1 91.69 67 VAL B N 1
ATOM 1172 C CA . VAL B 1 67 ? 27.688 35.812 25.766 1 91.69 67 VAL B CA 1
ATOM 1173 C C . VAL B 1 67 ? 27.953 37.312 25.672 1 91.69 67 VAL B C 1
ATOM 1175 O O . VAL B 1 67 ? 28.953 37.812 26.203 1 91.69 67 VAL B O 1
ATOM 1178 N N . ARG B 1 68 ? 27.062 38.062 25.109 1 94.06 68 ARG B N 1
ATOM 1179 C CA . ARG B 1 68 ? 27.203 39.531 24.984 1 94.06 68 ARG B CA 1
ATOM 1180 C C . ARG B 1 68 ? 27.172 40.219 26.344 1 94.06 68 ARG B C 1
ATOM 1182 O O . ARG B 1 68 ? 28 41.062 26.625 1 94.06 68 ARG B O 1
ATOM 1189 N N . GLU B 1 69 ? 26.312 39.812 27.141 1 93 69 GLU B N 1
ATOM 1190 C CA . GLU B 1 69 ? 26.188 40.375 28.469 1 93 69 GLU B CA 1
ATOM 1191 C C . GLU B 1 69 ? 27.453 40.156 29.281 1 93 69 GLU B C 1
ATOM 1193 O O . GLU B 1 69 ? 27.891 41.031 30.031 1 93 69 GLU B O 1
ATOM 1198 N N . ASP B 1 70 ? 28.031 39.031 29.062 1 90.12 70 ASP B N 1
ATOM 1199 C CA . ASP B 1 70 ? 29.266 38.688 29.75 1 90.12 70 ASP B CA 1
ATOM 1200 C C . ASP B 1 70 ? 30.438 39.562 29.266 1 90.12 70 ASP B C 1
ATOM 1202 O O . ASP B 1 70 ? 31.281 39.969 30.062 1 90.12 70 ASP B O 1
ATOM 1206 N N . ARG B 1 71 ? 30.406 39.906 28.031 1 90.56 71 ARG B N 1
ATOM 1207 C CA . ARG B 1 71 ? 31.484 40.719 27.469 1 90.56 71 ARG B CA 1
ATOM 1208 C C . ARG B 1 71 ? 31.359 42.156 27.906 1 90.56 71 ARG B C 1
ATOM 1210 O O . ARG B 1 71 ? 32.344 42.812 28.203 1 90.56 71 ARG B O 1
ATOM 1217 N N . ASP B 1 72 ? 30.25 42.594 28.203 1 90.31 72 ASP B N 1
ATOM 1218 C CA . ASP B 1 72 ? 29.969 44 28.562 1 90.31 72 ASP B CA 1
ATOM 1219 C C . ASP B 1 72 ? 30.172 44.219 30.062 1 90.31 72 ASP B C 1
ATOM 1221 O O . ASP B 1 72 ? 30.344 45.344 30.516 1 90.31 72 ASP B O 1
ATOM 1225 N N . ALA B 1 73 ? 30.047 43.094 30.703 1 87 73 ALA B N 1
ATOM 1226 C CA . ALA B 1 73 ? 30.188 43.219 32.156 1 87 73 ALA B CA 1
ATOM 1227 C C . ALA B 1 73 ? 31.656 43.219 32.562 1 87 73 ALA B C 1
ATOM 1229 O O . ALA B 1 73 ? 31.984 43.625 33.68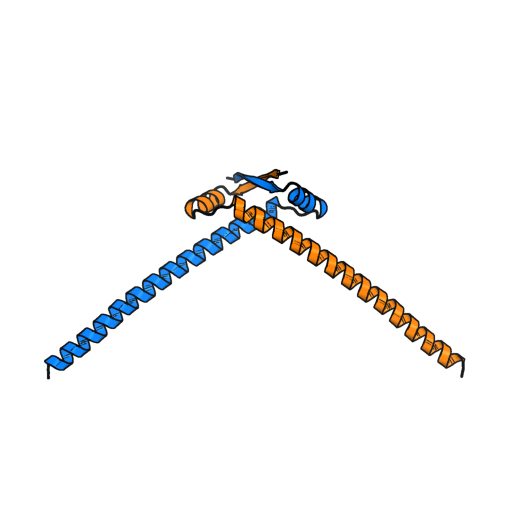8 1 87 73 ALA B O 1
ATOM 1230 N N . ARG B 1 74 ? 32.5 42.812 31.781 1 75 74 ARG B N 1
ATOM 1231 C CA . ARG B 1 74 ? 33.906 42.938 32.062 1 75 74 ARG B CA 1
ATOM 1232 C C . ARG B 1 74 ? 34.438 44.281 31.672 1 75 74 ARG B C 1
ATOM 1234 O O . ARG B 1 74 ? 35.25 44.906 32.406 1 75 74 ARG B O 1
#

Sequence (148 aa):
MSVVISVRVPRRLKEELERLGINYSAAVREFLEELVRREKARRLRDEMERLRRSIGRVEGNLAAEFVREDRDARMSVVISVRVPRRLKEELERLGINYSAAVREFLEELVRREKARRLRDEMERLRRSIGRVEGNLAAEFVREDRDAR

Secondary structure (DSSP, 8-state):
-EEEEEEEEEHHHHHHHHHHT--HHHHHHHHHHHHHHHHHHHHHHHHHHHHHHHHHHHHHHHHHHHHHHHHHH-/-EEEEEEEEEHHHHHHHHHHT--HHHHHHHHHHHHHHHHHHHHHHHHHHHHHHHHHHHHHHHHHHHHHHHHHH-